Protein AF-A0AAD5QLE8-F1 (afdb_monomer_lite)

pLDDT: mean 76.46, std 17.9, range [31.78, 96.81]

Organism: Parelaphostrongylus tenuis (NCBI:txid148309)

Sequence (157 aa):
MLYYSETLILSGQLHVLRERKFVECDSVTSDLLTHLSMFAPMLRRLDALSCSMPEDMDVLLFVPSISTRIASQLQITWRQNDRHAKSLAECYLALKHERQDILKGKKARFTAKTFSSGEEGKEIVISELDSAKSLTIRDYNDHHRYRTLGFFVGRDH

Structure (mmCIF, N/CA/C/O backbone):
data_AF-A0AAD5QLE8-F1
#
_entry.id   AF-A0AAD5QLE8-F1
#
loop_
_atom_site.group_PDB
_atom_site.id
_atom_site.type_symbol
_atom_site.label_atom_id
_atom_site.label_alt_id
_atom_site.label_comp_id
_atom_site.label_asym_id
_atom_site.label_entity_id
_atom_site.label_seq_id
_atom_site.pdbx_PDB_ins_code
_atom_site.Cartn_x
_atom_site.Cartn_y
_atom_site.Cartn_z
_atom_site.occupancy
_atom_site.B_iso_or_equiv
_atom_site.auth_seq_id
_atom_site.auth_comp_id
_atom_site.auth_asym_id
_atom_site.auth_atom_id
_atom_site.pdbx_PDB_model_num
ATOM 1 N N . MET A 1 1 ? -2.310 -13.203 -25.686 1.00 33.09 1 MET A N 1
ATOM 2 C CA . MET A 1 1 ? -3.182 -14.124 -24.920 1.00 33.09 1 MET A CA 1
ATOM 3 C C . MET A 1 1 ? -3.213 -13.686 -23.443 1.00 33.09 1 MET A C 1
ATOM 5 O O . MET A 1 1 ? -2.856 -14.463 -22.576 1.00 33.09 1 MET A O 1
ATOM 9 N N . LEU A 1 2 ? -3.579 -12.423 -23.161 1.00 38.16 2 LEU A N 1
ATOM 10 C CA . LEU A 1 2 ? -3.543 -11.814 -21.810 1.00 38.16 2 LEU A CA 1
ATOM 11 C C . LEU A 1 2 ? -4.929 -11.367 -21.302 1.00 38.16 2 LEU A C 1
ATOM 13 O O . LEU A 1 2 ? -5.125 -11.206 -20.106 1.00 38.16 2 LEU A O 1
ATOM 17 N N . TYR A 1 3 ? -5.921 -11.249 -22.190 1.00 31.78 3 TYR A N 1
ATOM 18 C CA . TYR A 1 3 ? -7.260 -10.767 -21.832 1.00 31.78 3 TYR A CA 1
ATOM 19 C C . TYR A 1 3 ? -8.042 -11.707 -20.903 1.00 31.78 3 TYR A C 1
ATOM 21 O O . TYR A 1 3 ? -8.832 -11.244 -20.090 1.00 31.78 3 TYR A O 1
ATOM 29 N N . TYR A 1 4 ? -7.792 -13.020 -20.956 1.00 35.03 4 TYR A N 1
ATOM 30 C CA . TYR A 1 4 ? -8.538 -13.988 -20.143 1.00 35.03 4 TYR A CA 1
ATOM 31 C C . TYR A 1 4 ? -8.242 -13.898 -18.640 1.00 35.03 4 TYR A C 1
ATOM 33 O O . TYR A 1 4 ? -9.091 -14.290 -17.845 1.00 35.03 4 TYR A O 1
ATOM 41 N N . SER A 1 5 ? -7.071 -13.397 -18.222 1.00 51.84 5 SER A N 1
ATOM 42 C CA . SER A 1 5 ? -6.735 -13.312 -16.793 1.00 51.84 5 SER A CA 1
ATOM 43 C C . SER A 1 5 ? -7.365 -12.111 -16.097 1.00 51.84 5 SER A C 1
ATOM 45 O O . SER A 1 5 ? -7.673 -12.196 -14.913 1.00 51.84 5 SER A O 1
ATOM 47 N N . GLU A 1 6 ? -7.561 -11.005 -16.812 1.00 48.41 6 GLU A N 1
ATOM 48 C CA . GLU A 1 6 ? -8.120 -9.777 -16.245 1.00 48.41 6 GLU A CA 1
ATOM 49 C C . GLU A 1 6 ? -9.625 -9.934 -15.998 1.00 48.41 6 GLU A C 1
ATOM 51 O O . GLU A 1 6 ? -10.101 -9.687 -14.893 1.00 48.41 6 GLU A O 1
ATOM 56 N N . THR A 1 7 ? -10.359 -10.494 -16.965 1.00 51.38 7 THR A N 1
ATOM 57 C CA . THR A 1 7 ? -11.801 -10.755 -16.831 1.00 51.38 7 THR A CA 1
ATOM 58 C C . THR A 1 7 ? -12.118 -11.714 -15.680 1.00 51.38 7 THR A C 1
ATOM 60 O O . THR A 1 7 ? -13.107 -11.517 -14.987 1.00 51.38 7 THR A O 1
ATOM 63 N N . LEU A 1 8 ? -11.262 -12.713 -15.433 1.00 52.91 8 LEU A N 1
ATOM 64 C CA . LEU A 1 8 ? -11.442 -13.717 -14.373 1.00 52.91 8 LEU A CA 1
ATOM 65 C C . LEU A 1 8 ? -11.180 -13.156 -12.968 1.00 52.91 8 LEU A C 1
ATOM 67 O O . LEU A 1 8 ? -11.811 -13.585 -12.003 1.00 52.91 8 LEU A O 1
ATOM 71 N N . ILE A 1 9 ? -10.256 -12.197 -12.853 1.00 56.06 9 ILE A N 1
ATOM 72 C CA . ILE A 1 9 ? -9.993 -11.482 -11.599 1.00 56.06 9 ILE A CA 1
ATOM 73 C C . ILE A 1 9 ? -11.123 -10.489 -11.314 1.00 56.06 9 ILE A C 1
ATOM 75 O O . ILE A 1 9 ? -11.527 -10.371 -10.165 1.00 56.06 9 ILE A O 1
ATOM 79 N N . LEU A 1 10 ? -11.655 -9.828 -12.346 1.00 57.94 10 LEU A N 1
ATOM 80 C CA . LEU A 1 10 ? -12.708 -8.815 -12.223 1.00 57.94 10 LEU A CA 1
ATOM 81 C C . LEU A 1 10 ? -14.126 -9.396 -12.059 1.00 57.94 10 LEU A C 1
ATOM 83 O O . LEU A 1 10 ? -15.042 -8.670 -11.677 1.00 57.94 10 LEU A O 1
ATOM 87 N N . SER A 1 11 ? -14.335 -10.687 -12.345 1.00 53.47 11 SER A N 1
ATOM 88 C CA . SER A 1 11 ? -15.665 -11.314 -12.349 1.00 53.47 11 SER A CA 1
ATOM 89 C C . SER A 1 11 ? -16.109 -11.929 -11.015 1.00 53.47 11 SER A C 1
ATOM 91 O O . SER A 1 11 ? -17.212 -12.468 -10.948 1.00 53.47 11 SER A O 1
ATOM 93 N N . GLY A 1 12 ? -15.284 -11.916 -9.961 1.00 59.84 12 GLY A N 1
ATOM 94 C CA . GLY A 1 12 ? -15.581 -12.659 -8.732 1.00 59.84 12 GLY A CA 1
ATOM 95 C C . GLY A 1 12 ? -15.067 -12.011 -7.453 1.00 59.84 12 GLY A C 1
ATOM 96 O O . GLY A 1 12 ? -14.086 -11.278 -7.449 1.00 59.84 12 GLY A O 1
ATOM 97 N N . GLN A 1 13 ? -15.716 -12.324 -6.329 1.00 64.62 13 GLN A N 1
ATOM 98 C CA . GLN A 1 13 ? -15.181 -11.976 -5.016 1.00 64.62 13 GLN A C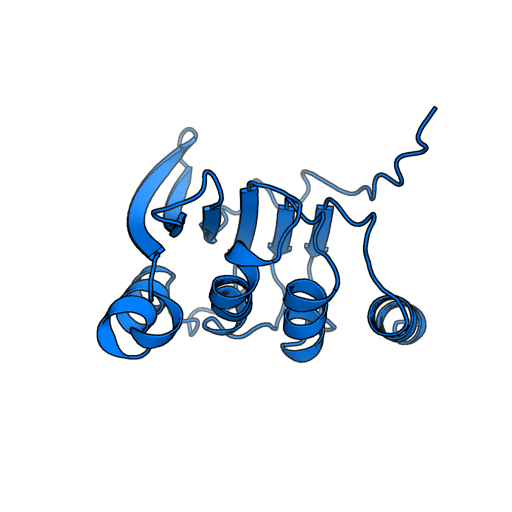A 1
ATOM 99 C C . GLN A 1 13 ? -13.922 -12.817 -4.749 1.00 64.62 13 GLN A C 1
ATOM 101 O O . GLN A 1 13 ? -13.979 -14.045 -4.672 1.00 64.62 13 GLN A O 1
ATOM 106 N N . LEU A 1 14 ? -12.775 -12.162 -4.582 1.00 78.56 14 LEU A N 1
ATOM 107 C CA . LEU A 1 14 ? -11.459 -12.776 -4.379 1.00 78.56 14 LEU A CA 1
ATOM 108 C C . LEU A 1 14 ? -11.244 -13.146 -2.901 1.00 78.56 14 LEU A C 1
ATOM 110 O O . LEU A 1 14 ? -10.186 -12.896 -2.320 1.00 78.56 14 LEU A O 1
ATOM 114 N N . HIS A 1 15 ? -12.259 -13.747 -2.273 1.00 77.44 15 HIS A N 1
ATOM 115 C CA . HIS A 1 15 ? -12.306 -14.013 -0.829 1.00 77.44 15 HIS A CA 1
ATOM 116 C C . HIS A 1 15 ? -11.179 -14.894 -0.315 1.00 77.44 15 HIS A C 1
ATOM 118 O O . HIS A 1 15 ? -10.845 -14.802 0.856 1.00 77.44 15 HIS A O 1
ATOM 124 N N . VAL A 1 16 ? -10.581 -15.728 -1.164 1.00 81.81 16 VAL A N 1
ATOM 125 C CA . VAL A 1 16 ? -9.476 -16.624 -0.786 1.00 81.81 16 VAL A CA 1
ATOM 126 C C . VAL A 1 16 ? -8.103 -16.092 -1.195 1.00 81.81 16 VAL A C 1
ATOM 128 O O . VAL A 1 16 ? -7.086 -16.683 -0.835 1.00 81.81 16 VAL A O 1
ATOM 131 N N . LEU A 1 17 ? -8.041 -14.982 -1.938 1.00 84.12 17 LEU A N 1
ATOM 132 C CA . LEU A 1 17 ? -6.781 -14.433 -2.427 1.00 84.12 17 LEU A CA 1
ATOM 133 C C . LEU A 1 17 ? -5.995 -13.831 -1.260 1.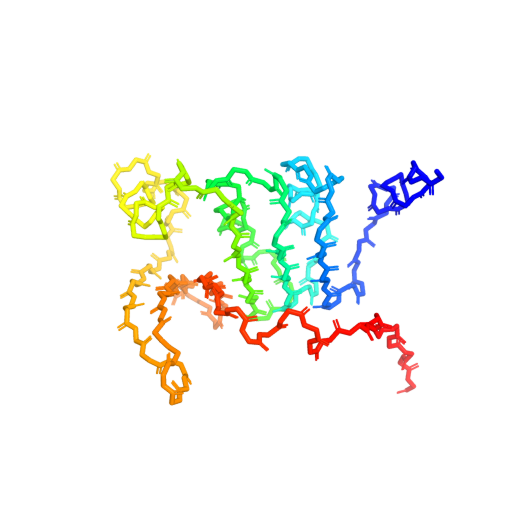00 84.12 17 LEU A C 1
ATOM 135 O O . LEU A 1 17 ? -6.370 -12.795 -0.716 1.00 84.12 17 LEU A O 1
ATOM 139 N N . ARG A 1 18 ? -4.893 -14.484 -0.885 1.00 87.19 18 ARG A N 1
ATOM 140 C CA . ARG A 1 18 ? -4.010 -14.039 0.205 1.00 87.19 18 ARG A CA 1
ATOM 141 C C . ARG A 1 18 ? -2.788 -13.289 -0.295 1.00 87.19 18 ARG A C 1
ATOM 143 O O . ARG A 1 18 ? -2.334 -12.366 0.370 1.00 87.19 18 ARG A O 1
ATOM 150 N N . GLU A 1 19 ? -2.269 -13.654 -1.458 1.00 88.50 19 GLU A N 1
ATOM 151 C CA . GLU A 1 19 ? -1.055 -13.056 -2.004 1.00 88.50 19 GLU A CA 1
ATOM 152 C C . GLU A 1 19 ? -1.179 -12.886 -3.514 1.00 88.50 19 GLU A C 1
ATOM 154 O O . GLU A 1 19 ? -1.708 -13.760 -4.207 1.00 88.50 19 GLU A O 1
ATOM 159 N N . ARG A 1 20 ? -0.681 -11.764 -4.035 1.00 84.44 20 ARG A N 1
ATOM 160 C CA . ARG A 1 20 ? -0.610 -11.515 -5.472 1.00 84.44 20 ARG A CA 1
ATOM 161 C C . ARG A 1 20 ? 0.695 -10.820 -5.819 1.00 84.44 20 ARG A C 1
ATOM 163 O O . ARG A 1 20 ? 1.111 -9.899 -5.128 1.00 84.44 20 ARG A O 1
ATOM 170 N N . LYS A 1 21 ? 1.319 -11.259 -6.909 1.00 84.69 21 LYS A N 1
ATOM 171 C CA . LYS A 1 21 ? 2.541 -10.663 -7.433 1.00 84.69 21 LYS A CA 1
ATOM 172 C C . LYS A 1 21 ? 2.405 -10.404 -8.928 1.00 84.69 21 LYS A C 1
ATOM 174 O O . LYS A 1 21 ? 1.985 -11.291 -9.668 1.00 84.69 21 LYS A O 1
ATOM 179 N N . PHE A 1 22 ? 2.785 -9.205 -9.339 1.00 81.75 22 PHE A N 1
ATOM 180 C CA . PHE A 1 22 ? 2.899 -8.760 -10.717 1.00 81.75 22 PHE A CA 1
ATOM 181 C C . PHE A 1 22 ? 4.362 -8.404 -10.985 1.00 81.75 22 PHE A C 1
ATOM 183 O O . PHE A 1 22 ? 5.002 -7.742 -10.168 1.00 81.75 22 PHE A O 1
ATOM 190 N N . VAL A 1 23 ? 4.907 -8.891 -12.097 1.00 79.38 23 VAL A N 1
ATOM 191 C CA . VAL A 1 23 ? 6.289 -8.633 -12.518 1.00 79.38 23 VAL A CA 1
ATOM 192 C C . VAL A 1 23 ? 6.246 -8.278 -13.986 1.00 79.38 23 VAL A C 1
ATOM 194 O O . VAL A 1 23 ? 5.708 -9.074 -14.751 1.00 79.38 23 VAL A O 1
ATOM 197 N N . GLU A 1 24 ? 6.778 -7.110 -14.353 1.00 77.38 24 GLU A N 1
ATOM 198 C CA . GLU A 1 24 ? 6.857 -6.664 -15.756 1.00 77.38 24 GLU A CA 1
ATOM 199 C C . GLU A 1 24 ? 5.506 -6.815 -16.471 1.00 77.38 24 GLU A C 1
ATOM 201 O O . GLU A 1 24 ? 5.399 -7.324 -17.584 1.00 77.38 24 GLU A O 1
ATOM 206 N N . CYS A 1 25 ? 4.441 -6.457 -15.753 1.00 72.50 25 CYS A N 1
ATOM 207 C CA . CYS A 1 25 ? 3.073 -6.710 -16.161 1.00 72.50 25 CYS A CA 1
ATOM 208 C C . CYS A 1 25 ? 2.420 -5.387 -16.543 1.00 72.50 25 CYS A C 1
ATOM 210 O O . CYS A 1 25 ? 2.026 -4.612 -15.675 1.00 72.50 25 CYS A O 1
ATOM 212 N N . ASP A 1 26 ? 2.254 -5.159 -17.841 1.00 71.75 26 ASP A N 1
ATOM 213 C CA . ASP A 1 26 ? 1.610 -3.943 -18.357 1.00 71.75 26 ASP A CA 1
ATOM 214 C C . ASP A 1 26 ? 0.093 -3.918 -18.121 1.00 71.75 26 ASP A C 1
ATOM 216 O O . ASP A 1 26 ? -0.551 -2.885 -18.256 1.00 71.75 26 ASP A O 1
ATOM 220 N N . SER A 1 27 ? -0.492 -5.051 -17.725 1.00 70.06 27 SER A N 1
ATOM 221 C CA . SER A 1 27 ? -1.919 -5.162 -17.408 1.00 70.06 27 SER A CA 1
ATOM 222 C C . SER A 1 27 ? -2.274 -4.740 -15.975 1.00 70.06 27 SER A C 1
ATOM 224 O O . SER A 1 27 ? -3.413 -4.935 -15.559 1.00 70.06 27 SER A O 1
ATOM 226 N N . VAL A 1 28 ? -1.331 -4.222 -15.173 1.00 77.56 28 VAL A N 1
ATOM 227 C CA . VAL A 1 28 ? -1.668 -3.728 -13.825 1.00 77.56 28 VAL A CA 1
ATOM 228 C C . VAL A 1 28 ? -2.224 -2.315 -13.931 1.00 77.56 28 VAL A C 1
ATOM 230 O O . VAL A 1 28 ? -1.475 -1.353 -13.987 1.00 77.56 28 VAL A O 1
ATOM 233 N N . THR A 1 29 ? -3.544 -2.192 -13.938 1.00 82.12 29 THR A N 1
ATOM 234 C CA . THR A 1 29 ? -4.251 -0.910 -14.040 1.00 82.12 29 THR A CA 1
ATOM 235 C C . THR A 1 29 ? -4.739 -0.415 -12.674 1.00 82.12 29 THR A C 1
ATOM 237 O O . THR A 1 29 ? -4.843 -1.185 -11.710 1.00 82.12 29 THR A O 1
ATOM 240 N N . SER A 1 30 ? -5.093 0.869 -12.578 1.00 83.50 30 SER A N 1
ATOM 241 C CA . SER A 1 30 ? -5.745 1.438 -11.388 1.00 83.50 30 SER A CA 1
ATOM 242 C C . SER A 1 30 ? -7.098 0.762 -11.101 1.00 83.50 30 SER A C 1
ATOM 244 O O . SER A 1 30 ? -7.454 0.558 -9.939 1.00 83.50 30 SER A O 1
ATOM 246 N N . ASP A 1 31 ? -7.815 0.321 -12.142 1.00 84.19 31 ASP A N 1
ATOM 247 C CA . ASP A 1 31 ? -9.065 -0.445 -12.021 1.00 84.19 31 ASP A CA 1
ATOM 248 C C . ASP A 1 31 ? -8.832 -1.810 -11.371 1.00 84.19 31 ASP A C 1
ATOM 250 O O . ASP A 1 31 ? -9.556 -2.200 -10.451 1.00 84.19 31 ASP A O 1
ATOM 254 N N . LEU A 1 32 ? -7.776 -2.518 -11.782 1.00 84.62 32 LEU A N 1
ATOM 255 C CA . LEU A 1 32 ? -7.381 -3.778 -11.159 1.00 84.62 32 LEU A CA 1
ATOM 256 C C . LEU A 1 32 ? -7.035 -3.584 -9.676 1.00 84.62 32 LEU A C 1
ATOM 258 O O . LEU A 1 32 ? -7.458 -4.380 -8.835 1.00 84.62 32 LEU A O 1
ATOM 262 N N . LEU A 1 33 ? -6.288 -2.529 -9.331 1.00 87.69 33 LEU A N 1
ATOM 263 C CA . LEU A 1 33 ? -5.964 -2.228 -7.934 1.00 87.69 33 LEU A CA 1
ATOM 264 C C . LEU A 1 33 ? -7.192 -1.851 -7.108 1.00 87.69 33 LEU A C 1
ATOM 266 O O . LEU A 1 33 ? -7.320 -2.305 -5.970 1.00 87.69 33 LEU A O 1
ATOM 270 N N . THR A 1 34 ? -8.105 -1.073 -7.684 1.00 88.44 34 THR A N 1
ATOM 271 C CA . THR A 1 34 ? -9.389 -0.737 -7.061 1.00 88.44 34 THR A CA 1
ATOM 272 C C . THR A 1 34 ? -10.202 -2.002 -6.807 1.00 88.44 34 THR A C 1
ATOM 274 O O . THR A 1 34 ? -10.717 -2.214 -5.710 1.00 88.44 34 THR A O 1
ATOM 277 N N . HIS A 1 35 ? -10.258 -2.907 -7.782 1.00 86.94 35 HIS A N 1
ATOM 278 C CA . HIS A 1 35 ? -10.949 -4.176 -7.616 1.00 86.94 35 HIS A CA 1
ATOM 279 C C . HIS A 1 35 ? -10.319 -5.023 -6.499 1.00 86.94 35 HIS A C 1
ATOM 281 O O . HIS A 1 35 ? -11.024 -5.541 -5.633 1.00 86.94 35 HIS A O 1
ATOM 287 N N . LEU A 1 36 ? -8.988 -5.119 -6.446 1.00 88.44 36 LEU A N 1
ATOM 288 C CA . LEU A 1 36 ? -8.281 -5.832 -5.377 1.00 88.44 36 LEU A CA 1
ATOM 289 C C . LEU A 1 36 ? -8.518 -5.210 -3.992 1.00 88.44 36 LEU A C 1
ATOM 291 O O . LEU A 1 36 ? -8.639 -5.944 -3.008 1.00 88.44 36 LEU A O 1
ATOM 295 N N . SER A 1 37 ? -8.597 -3.882 -3.889 1.00 90.38 37 SER A N 1
ATOM 296 C CA . SER A 1 37 ? -8.844 -3.209 -2.609 1.00 90.38 37 SER A CA 1
ATOM 297 C C . SER A 1 37 ? -10.252 -3.491 -2.075 1.00 90.38 37 SER A C 1
ATOM 299 O O . SER A 1 37 ? -10.420 -3.656 -0.865 1.00 90.38 37 SER A O 1
ATOM 301 N N . MET A 1 38 ? -11.237 -3.630 -2.966 1.00 89.25 38 MET A N 1
ATOM 302 C CA . MET A 1 38 ? -12.643 -3.856 -2.620 1.00 89.25 38 MET A CA 1
ATOM 303 C C . MET A 1 38 ? -13.005 -5.335 -2.443 1.00 89.25 38 MET A C 1
ATOM 305 O O . MET A 1 38 ? -13.774 -5.676 -1.545 1.00 89.25 38 MET A O 1
ATOM 309 N N . PHE A 1 39 ? -12.467 -6.217 -3.287 1.00 87.56 39 PHE A N 1
ATOM 310 C CA . PHE A 1 39 ? -12.961 -7.590 -3.431 1.00 87.56 39 PHE A CA 1
ATOM 311 C C . PHE A 1 39 ? -11.982 -8.672 -2.968 1.00 87.56 39 PHE A C 1
ATOM 313 O O . PHE A 1 39 ? -12.352 -9.844 -2.977 1.00 87.56 39 PHE A O 1
ATOM 320 N N . ALA A 1 40 ? -10.774 -8.321 -2.505 1.00 89.62 40 ALA A N 1
ATOM 321 C CA . ALA A 1 40 ? -9.809 -9.270 -1.933 1.00 89.62 40 ALA A CA 1
ATOM 322 C C . ALA A 1 40 ? -9.594 -9.046 -0.417 1.00 89.62 40 ALA A C 1
ATOM 324 O O . ALA A 1 40 ? -8.512 -8.613 0.009 1.00 89.62 40 ALA A O 1
ATOM 325 N N . PRO A 1 41 ? -10.590 -9.341 0.445 1.00 90.62 41 PRO A N 1
ATOM 326 C CA . PRO A 1 41 ? -10.521 -9.043 1.880 1.00 90.62 41 PRO A CA 1
ATOM 327 C C . PRO A 1 41 ? -9.486 -9.889 2.641 1.00 90.62 41 PRO A C 1
ATOM 329 O O . PRO A 1 41 ? -9.069 -9.506 3.736 1.00 90.62 41 PRO A O 1
ATOM 332 N N . MET A 1 42 ? -9.063 -11.026 2.079 1.00 90.00 42 MET A N 1
ATOM 333 C CA . MET A 1 42 ? -8.022 -11.908 2.624 1.00 90.00 42 MET A CA 1
ATOM 334 C C . MET A 1 42 ? -6.599 -11.538 2.200 1.00 90.00 42 MET A C 1
ATOM 336 O O . MET A 1 42 ? -5.656 -12.135 2.721 1.00 90.00 42 MET A O 1
ATOM 340 N N . LEU A 1 43 ? -6.424 -10.577 1.285 1.00 91.25 43 LEU A N 1
ATOM 341 C CA . LEU A 1 43 ? -5.111 -10.247 0.734 1.00 91.25 43 LEU A CA 1
ATOM 342 C C . LEU A 1 43 ? -4.202 -9.689 1.845 1.00 91.25 43 LEU A C 1
ATOM 344 O O . LEU A 1 43 ? -4.554 -8.755 2.566 1.00 91.25 43 LEU A O 1
ATOM 348 N N . ARG A 1 44 ? -3.040 -10.308 2.008 1.00 93.44 44 ARG A N 1
ATOM 349 C CA . ARG A 1 44 ? -1.999 -9.982 2.989 1.00 93.44 44 ARG A CA 1
ATOM 350 C C . ARG A 1 44 ? -0.743 -9.448 2.324 1.00 93.44 44 ARG A C 1
ATOM 352 O O . ARG A 1 44 ? 0.023 -8.734 2.965 1.00 93.44 44 ARG A O 1
ATOM 359 N N . ARG A 1 45 ? -0.537 -9.770 1.045 1.00 91.75 45 ARG A N 1
ATOM 360 C CA . ARG A 1 45 ? 0.625 -9.327 0.280 1.00 91.75 45 ARG A CA 1
ATOM 361 C C . ARG A 1 45 ? 0.271 -9.010 -1.167 1.00 91.75 45 ARG A C 1
ATOM 363 O O . ARG A 1 45 ? -0.338 -9.834 -1.845 1.00 91.75 45 ARG A O 1
ATOM 370 N N . LEU A 1 46 ? 0.689 -7.842 -1.633 1.00 88.88 46 LEU A N 1
ATOM 371 C CA . LEU A 1 46 ? 0.597 -7.415 -3.021 1.00 88.88 46 LEU A CA 1
ATOM 372 C C . LEU A 1 46 ? 1.950 -6.867 -3.464 1.00 8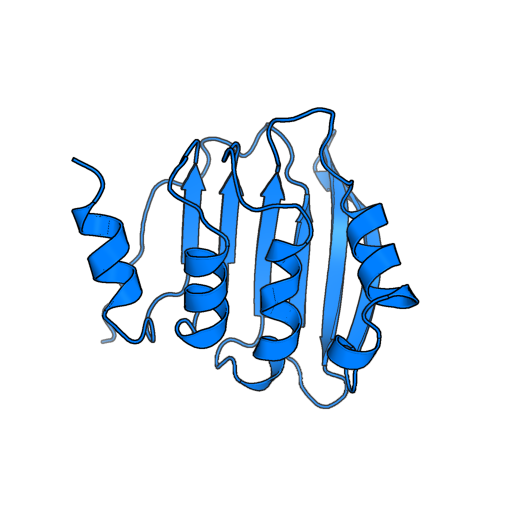8.88 46 LEU A C 1
ATOM 374 O O . LEU A 1 46 ? 2.381 -5.824 -2.987 1.00 88.88 46 LEU A O 1
ATOM 378 N N . ASP A 1 47 ? 2.592 -7.542 -4.402 1.00 86.00 47 ASP A N 1
ATOM 379 C CA . ASP A 1 47 ? 3.861 -7.099 -4.967 1.00 86.00 47 ASP A CA 1
ATOM 380 C C . ASP A 1 47 ? 3.620 -6.679 -6.423 1.00 86.00 47 ASP A C 1
ATOM 382 O O . ASP A 1 47 ? 3.088 -7.460 -7.209 1.00 86.00 47 ASP A O 1
ATOM 386 N N . ALA A 1 48 ? 4.015 -5.469 -6.806 1.00 81.94 48 ALA A N 1
ATOM 387 C CA . ALA A 1 48 ? 3.989 -5.020 -8.194 1.00 81.94 48 ALA A CA 1
ATOM 388 C C . ALA A 1 48 ? 5.360 -4.452 -8.563 1.00 81.94 48 ALA A C 1
ATOM 390 O O . ALA A 1 48 ? 5.786 -3.402 -8.076 1.00 81.94 48 ALA A O 1
ATOM 391 N N . LEU A 1 49 ? 6.087 -5.231 -9.363 1.00 79.00 49 LEU A N 1
ATOM 392 C CA . LEU A 1 49 ? 7.510 -5.059 -9.621 1.00 79.00 49 LEU A CA 1
ATOM 393 C C . LEU A 1 49 ? 7.734 -4.732 -11.091 1.00 79.00 49 LEU A C 1
ATOM 395 O O . LEU A 1 49 ? 7.328 -5.506 -11.959 1.00 79.00 49 LEU A O 1
ATOM 399 N N . SER A 1 50 ? 8.401 -3.612 -11.370 1.00 75.69 50 SER A N 1
ATOM 400 C CA . SER A 1 50 ? 8.756 -3.212 -12.740 1.00 75.69 50 SER A CA 1
ATOM 401 C C . SER A 1 50 ? 7.549 -3.170 -13.689 1.00 75.69 50 SER A C 1
ATOM 403 O O . SER A 1 50 ? 7.688 -3.437 -14.877 1.00 75.69 50 SER A O 1
ATOM 405 N N . CYS A 1 51 ? 6.358 -2.877 -13.161 1.00 74.81 51 CYS A N 1
ATOM 406 C CA . CYS A 1 51 ? 5.147 -2.690 -13.955 1.00 74.81 51 CYS A CA 1
ATOM 407 C C . CYS A 1 51 ? 5.087 -1.227 -14.429 1.00 74.81 51 CYS A C 1
ATOM 409 O O . CYS A 1 51 ? 5.559 -0.327 -13.729 1.00 74.81 51 CYS A O 1
ATOM 411 N N . SER A 1 52 ? 4.572 -0.998 -15.638 1.00 67.56 52 SER A N 1
ATOM 412 C CA . SER A 1 52 ? 4.454 0.338 -16.251 1.00 67.56 52 SER A CA 1
ATOM 413 C C . SER A 1 52 ? 3.394 1.211 -15.568 1.00 67.56 52 SER A C 1
ATOM 415 O O . SER A 1 52 ? 3.547 2.425 -15.466 1.00 67.56 52 SER A O 1
ATOM 417 N N . MET A 1 53 ? 2.372 0.561 -15.029 1.00 64.56 53 MET A N 1
ATOM 418 C CA . MET A 1 53 ? 1.365 1.087 -14.117 1.00 64.56 53 MET A CA 1
ATOM 419 C C . MET A 1 53 ? 1.320 0.191 -12.881 1.00 64.56 53 MET A C 1
ATOM 421 O O . MET A 1 53 ? 1.848 -0.931 -12.941 1.00 64.56 53 MET A O 1
ATOM 425 N N . PRO A 1 54 ? 0.664 0.579 -11.772 1.00 61.19 54 PRO A N 1
ATOM 426 C CA . PRO A 1 54 ? -0.041 1.825 -11.420 1.00 61.19 54 PRO A CA 1
ATOM 427 C C . PRO A 1 54 ? 0.751 3.138 -11.321 1.00 61.19 54 PRO A C 1
ATOM 429 O O . PRO A 1 54 ? 1.978 3.143 -11.313 1.00 61.19 54 PRO A O 1
ATOM 432 N N . GLU A 1 55 ? 0.024 4.253 -11.188 1.00 71.56 55 GLU A N 1
ATOM 433 C CA . GLU A 1 55 ? 0.576 5.539 -10.744 1.00 71.56 55 GLU A CA 1
ATOM 434 C C . GLU A 1 55 ? 0.889 5.508 -9.237 1.00 71.56 55 GLU A C 1
ATOM 436 O O . GLU A 1 55 ? 0.284 4.758 -8.467 1.00 71.56 55 GLU A O 1
ATOM 441 N N . ASP A 1 56 ? 1.787 6.377 -8.766 1.00 69.06 56 ASP A N 1
ATOM 442 C CA . ASP A 1 56 ? 2.251 6.371 -7.368 1.00 69.06 56 ASP A CA 1
ATOM 443 C C . ASP A 1 56 ? 1.152 6.595 -6.324 1.00 69.06 56 ASP A C 1
ATOM 445 O O . ASP A 1 56 ? 1.336 6.288 -5.147 1.00 69.06 56 ASP A O 1
ATOM 449 N N . MET A 1 57 ? 0.004 7.141 -6.725 1.00 74.62 57 MET A N 1
ATOM 450 C CA . MET A 1 57 ? -1.138 7.356 -5.835 1.00 74.62 57 MET A CA 1
ATOM 451 C C . MET A 1 57 ? -2.083 6.157 -5.775 1.00 74.62 57 MET A C 1
ATOM 453 O O . MET A 1 57 ? -2.843 6.034 -4.812 1.00 74.62 57 MET A O 1
ATOM 457 N N . ASP A 1 58 ? -2.011 5.232 -6.729 1.00 82.06 58 ASP A N 1
ATOM 458 C CA . ASP A 1 58 ? -2.912 4.081 -6.775 1.00 82.06 58 ASP A CA 1
ATOM 459 C C . ASP A 1 58 ? -2.640 3.095 -5.629 1.00 82.06 58 ASP A C 1
ATOM 461 O O . ASP A 1 58 ? -3.541 2.403 -5.153 1.00 82.06 58 ASP A O 1
ATOM 465 N N . VAL A 1 59 ? -1.423 3.084 -5.078 1.00 76.50 59 VAL A N 1
ATOM 466 C CA . VAL A 1 59 ? -1.113 2.310 -3.861 1.00 76.50 59 VAL A CA 1
ATOM 467 C C . VAL A 1 59 ? -1.912 2.794 -2.644 1.00 76.50 59 VAL A C 1
ATOM 469 O O . VAL A 1 59 ? -2.145 2.025 -1.708 1.00 76.50 59 VAL A O 1
ATOM 472 N N . LEU A 1 60 ? -2.384 4.047 -2.649 1.00 86.50 60 LEU A N 1
ATOM 473 C CA . LEU A 1 60 ? -3.209 4.608 -1.578 1.00 86.50 60 LEU A CA 1
ATOM 474 C C . LEU A 1 60 ? -4.684 4.185 -1.675 1.00 86.50 60 LEU A C 1
ATOM 476 O O . LEU A 1 60 ? -5.419 4.356 -0.700 1.00 86.50 60 LEU A O 1
ATOM 480 N N . LEU A 1 61 ? -5.122 3.566 -2.781 1.00 89.00 61 LEU A N 1
ATOM 481 C CA . LEU A 1 61 ? -6.491 3.044 -2.949 1.00 89.00 61 LEU A CA 1
ATOM 482 C C . LEU A 1 61 ? -6.854 1.977 -1.905 1.00 89.00 61 LEU A C 1
ATOM 484 O O . LEU A 1 61 ? -8.029 1.724 -1.645 1.00 89.00 61 LEU A O 1
ATOM 488 N N . PHE A 1 62 ? -5.855 1.368 -1.265 1.00 92.19 62 PHE A N 1
ATOM 489 C CA . PHE A 1 62 ? -6.057 0.374 -0.214 1.00 92.19 62 PHE A CA 1
ATOM 490 C C . PHE A 1 62 ? -6.317 0.987 1.168 1.00 92.19 62 PHE A C 1
ATOM 492 O O . PHE A 1 62 ? -6.850 0.291 2.035 1.00 92.19 62 PHE A O 1
ATOM 499 N N . VAL A 1 63 ? -6.002 2.269 1.390 1.00 93.12 63 VAL A N 1
ATOM 500 C CA . VAL A 1 63 ? -6.148 2.932 2.701 1.00 93.12 63 VAL A CA 1
ATOM 501 C C . VAL A 1 63 ? -7.597 2.937 3.205 1.00 93.12 63 VAL A C 1
ATOM 503 O O . VAL A 1 63 ? -7.812 2.554 4.360 1.00 93.12 63 VAL A O 1
ATOM 506 N N . PRO A 1 64 ? -8.614 3.293 2.393 1.00 92.06 64 PRO A N 1
ATOM 507 C CA . PRO A 1 64 ? -10.004 3.265 2.850 1.00 92.06 64 PRO A CA 1
ATOM 508 C C . PRO A 1 64 ? -10.488 1.848 3.177 1.00 92.06 64 PRO A C 1
ATOM 510 O O . PRO A 1 64 ? -11.302 1.674 4.079 1.00 92.06 64 PRO A O 1
ATOM 513 N N . SER A 1 65 ? -9.955 0.835 2.482 1.00 90.69 65 SER A N 1
ATOM 514 C CA . SER A 1 65 ? -10.388 -0.558 2.630 1.00 90.69 65 SER A CA 1
ATOM 515 C C . SER A 1 65 ? -9.936 -1.220 3.932 1.00 90.69 65 SER A C 1
ATOM 517 O O . SER A 1 65 ? -10.482 -2.261 4.273 1.00 90.69 65 SER A O 1
ATOM 519 N N . ILE A 1 66 ? -8.964 -0.656 4.671 1.00 93.12 66 ILE A N 1
ATOM 520 C CA . ILE A 1 66 ? -8.337 -1.314 5.839 1.00 93.12 66 ILE A CA 1
ATOM 521 C C . ILE A 1 66 ? -9.385 -1.848 6.831 1.00 93.12 66 ILE A C 1
ATOM 523 O O . ILE A 1 66 ? -9.278 -2.996 7.265 1.00 93.12 66 ILE A O 1
ATOM 527 N N . SER A 1 67 ? -10.427 -1.066 7.125 1.00 90.62 67 SER A N 1
ATOM 528 C CA . SER A 1 67 ? -11.478 -1.428 8.085 1.00 90.62 67 SER A CA 1
ATOM 529 C C . SER A 1 67 ? -12.310 -2.632 7.646 1.00 90.62 67 SER A C 1
ATOM 531 O O . SER A 1 67 ? -12.745 -3.418 8.490 1.00 90.62 67 SER A O 1
ATOM 533 N N . THR A 1 68 ? -12.512 -2.818 6.341 1.00 90.06 68 THR A N 1
ATOM 534 C CA . THR A 1 68 ? -13.386 -3.856 5.775 1.00 90.06 68 THR A CA 1
ATOM 535 C C . THR A 1 68 ? -12.642 -5.146 5.437 1.00 90.06 68 THR A C 1
ATOM 537 O O . THR A 1 68 ? -13.273 -6.175 5.201 1.00 90.06 68 THR A O 1
ATOM 540 N N . ARG A 1 69 ? -11.302 -5.138 5.467 1.00 91.44 69 ARG A N 1
ATOM 541 C CA . ARG A 1 69 ? -10.486 -6.342 5.235 1.00 91.44 69 ARG A CA 1
ATOM 542 C C . ARG A 1 69 ? -10.714 -7.368 6.337 1.00 91.44 69 ARG A C 1
ATOM 544 O O . ARG A 1 69 ? -10.852 -7.010 7.505 1.00 91.44 69 ARG A O 1
ATOM 551 N N . ILE A 1 70 ? -10.668 -8.649 5.995 1.00 92.31 70 ILE A N 1
ATOM 552 C CA . ILE A 1 70 ? -10.663 -9.719 6.999 1.00 92.31 70 ILE A CA 1
ATOM 553 C C . ILE A 1 70 ? -9.218 -9.988 7.460 1.00 92.31 70 ILE A C 1
ATOM 555 O O . ILE A 1 70 ? -8.978 -10.241 8.638 1.00 92.31 70 ILE A O 1
ATOM 559 N N . ALA A 1 71 ? -8.232 -9.893 6.561 1.00 92.44 71 ALA A N 1
ATOM 560 C CA . ALA A 1 71 ? -6.824 -9.945 6.942 1.00 92.44 71 ALA A CA 1
ATOM 561 C C . AL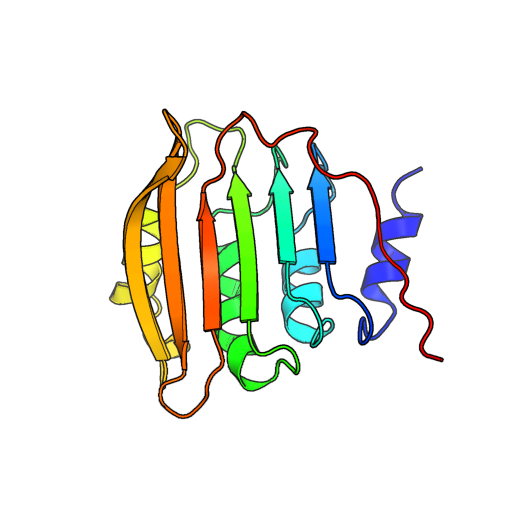A A 1 71 ? -6.444 -8.724 7.795 1.00 92.44 71 ALA A C 1
ATOM 563 O O . ALA A 1 71 ? -6.723 -7.587 7.417 1.00 92.44 71 ALA A O 1
ATOM 564 N N . SER A 1 72 ? -5.771 -8.960 8.924 1.00 93.88 72 SER A N 1
ATOM 565 C CA . SER A 1 72 ? -5.333 -7.888 9.823 1.00 93.88 72 SER A CA 1
ATOM 566 C C . SER A 1 72 ? -4.176 -7.066 9.263 1.00 93.88 72 SER A C 1
ATOM 568 O O . SER A 1 72 ? -3.978 -5.930 9.664 1.00 93.88 72 SER A O 1
ATOM 570 N N . GLN A 1 73 ? -3.393 -7.612 8.340 1.00 96.00 73 GLN A N 1
ATOM 571 C CA . GLN A 1 73 ? -2.225 -6.930 7.798 1.00 96.00 73 GLN A CA 1
ATOM 572 C C . GLN A 1 73 ? -2.185 -7.110 6.289 1.00 96.00 73 GLN A C 1
ATOM 574 O O . GLN A 1 73 ? -2.344 -8.230 5.802 1.00 96.00 73 GLN A O 1
ATOM 579 N N . LEU A 1 74 ? -1.958 -6.013 5.569 1.00 95.25 74 LEU A N 1
ATOM 580 C CA . LEU A 1 74 ? -1.639 -6.008 4.146 1.00 95.25 74 LEU A CA 1
ATOM 581 C C . LEU A 1 74 ? -0.296 -5.309 3.940 1.00 95.25 74 LEU A C 1
ATOM 583 O O . LEU A 1 74 ? -0.106 -4.175 4.371 1.00 95.25 74 LEU A O 1
ATOM 587 N N . GLN A 1 75 ? 0.625 -5.974 3.256 1.00 93.50 75 GLN A N 1
ATOM 588 C CA . GLN A 1 75 ? 1.844 -5.371 2.742 1.00 93.50 75 GLN A CA 1
ATOM 589 C C . GLN A 1 75 ? 1.718 -5.177 1.231 1.00 93.50 75 GLN A C 1
ATOM 591 O O . GLN A 1 75 ? 1.456 -6.132 0.505 1.00 93.50 75 GLN A O 1
ATOM 596 N N . ILE A 1 76 ? 1.940 -3.954 0.768 1.00 90.19 76 ILE A N 1
ATOM 597 C CA . ILE A 1 76 ? 2.071 -3.604 -0.640 1.00 90.19 76 ILE A CA 1
ATOM 598 C C . ILE A 1 76 ? 3.529 -3.247 -0.888 1.00 90.19 76 ILE A C 1
ATOM 600 O O . ILE A 1 76 ? 4.095 -2.393 -0.206 1.00 90.19 76 ILE A O 1
ATOM 604 N N . THR A 1 77 ? 4.146 -3.910 -1.850 1.00 85.75 77 THR A N 1
ATOM 605 C CA . THR A 1 77 ? 5.516 -3.646 -2.267 1.00 85.75 77 THR A CA 1
ATOM 606 C C . THR A 1 77 ? 5.492 -3.136 -3.701 1.00 85.75 77 THR A C 1
ATOM 608 O O . THR A 1 77 ? 4.994 -3.811 -4.602 1.00 85.75 77 THR A O 1
ATOM 611 N N . TRP A 1 78 ? 6.003 -1.921 -3.884 1.00 78.25 78 TRP A N 1
ATOM 612 C CA . TRP A 1 78 ? 5.856 -1.128 -5.098 1.00 78.25 78 TRP A CA 1
ATOM 613 C C . TRP A 1 78 ? 7.220 -0.695 -5.637 1.00 78.25 78 TRP A C 1
ATOM 615 O O . TRP A 1 78 ? 8.078 -0.241 -4.876 1.00 78.25 78 TRP A O 1
ATOM 625 N N . ARG A 1 79 ? 7.425 -0.795 -6.953 1.00 69.25 79 ARG A N 1
ATOM 626 C CA . ARG A 1 79 ? 8.500 -0.072 -7.643 1.00 69.25 79 ARG A CA 1
ATOM 627 C C . ARG A 1 79 ? 8.119 0.233 -9.079 1.00 69.25 79 ARG A C 1
ATOM 629 O O . ARG A 1 79 ? 8.007 -0.683 -9.897 1.00 69.25 79 ARG A O 1
ATOM 636 N N . GLN A 1 80 ? 8.038 1.522 -9.381 1.00 60.03 80 GLN A N 1
ATOM 637 C CA . GLN A 1 80 ? 7.929 2.004 -10.747 1.00 60.03 80 GLN A CA 1
ATOM 638 C C . GLN A 1 80 ? 9.306 1.967 -11.427 1.00 60.03 80 GLN A C 1
ATOM 640 O O . GLN A 1 80 ? 10.345 2.185 -10.800 1.00 60.03 80 GLN A O 1
ATOM 645 N N . ASN A 1 81 ? 9.316 1.630 -12.714 1.00 54.62 81 ASN A N 1
ATOM 646 C CA . ASN A 1 81 ? 10.532 1.466 -13.515 1.00 54.62 81 ASN A CA 1
ATOM 647 C C . ASN A 1 81 ? 11.134 2.812 -13.987 1.00 54.62 81 ASN A C 1
ATOM 649 O O . ASN A 1 81 ? 12.124 2.818 -14.713 1.00 54.62 81 ASN A O 1
ATOM 653 N N . ASP A 1 82 ? 10.537 3.947 -13.605 1.00 56.91 82 ASP A N 1
ATOM 654 C CA . ASP A 1 82 ? 10.809 5.256 -14.203 1.00 56.91 82 ASP A CA 1
ATOM 655 C C . ASP A 1 82 ? 11.436 6.251 -13.211 1.00 56.91 82 ASP A C 1
ATOM 657 O O . ASP A 1 82 ? 11.130 6.268 -12.020 1.00 56.91 82 ASP A O 1
ATOM 661 N N . ARG A 1 83 ? 12.305 7.121 -13.732 1.00 53.72 83 ARG A N 1
ATOM 662 C CA . ARG A 1 83 ? 12.951 8.232 -13.015 1.00 53.72 83 ARG A CA 1
ATOM 663 C C . ARG A 1 83 ? 11.992 9.396 -12.721 1.00 53.72 83 ARG A C 1
ATOM 665 O O . ARG A 1 83 ? 12.383 10.312 -12.007 1.00 53.72 83 ARG A O 1
ATOM 672 N N . HIS A 1 84 ? 10.778 9.361 -13.275 1.00 52.12 84 HIS A N 1
ATOM 673 C CA . HIS A 1 84 ? 9.746 10.399 -13.142 1.00 52.12 84 HIS A CA 1
ATOM 674 C C . HIS A 1 84 ? 8.632 10.048 -12.143 1.00 52.12 84 HIS A C 1
ATOM 676 O O . HIS A 1 84 ? 7.728 10.854 -11.933 1.00 52.12 84 HIS A O 1
ATOM 682 N N . ALA A 1 85 ? 8.701 8.863 -11.533 1.00 58.56 85 ALA A N 1
ATOM 683 C CA . ALA A 1 85 ? 7.800 8.439 -10.470 1.00 58.56 85 ALA A CA 1
ATOM 684 C C . ALA A 1 85 ? 7.948 9.337 -9.232 1.00 58.56 85 ALA A C 1
ATOM 686 O O . ALA A 1 85 ? 9.070 9.630 -8.801 1.00 58.56 85 ALA A O 1
ATOM 687 N N . LYS A 1 86 ? 6.829 9.729 -8.621 1.00 63.50 86 LYS A N 1
ATOM 688 C CA . LYS A 1 86 ? 6.814 10.278 -7.266 1.00 63.50 86 LYS A CA 1
ATOM 689 C C . LYS A 1 86 ? 7.356 9.228 -6.303 1.00 63.50 86 LYS A C 1
ATOM 691 O O . LYS A 1 86 ? 6.946 8.074 -6.251 1.00 63.50 86 LYS A O 1
ATOM 696 N N . SER A 1 87 ? 8.286 9.653 -5.471 1.00 77.56 87 SER A N 1
ATOM 697 C CA . SER A 1 87 ? 8.826 8.856 -4.388 1.00 77.56 87 SER A CA 1
ATOM 698 C C . SER A 1 87 ? 7.753 8.507 -3.352 1.00 77.56 87 SER A C 1
ATOM 700 O O . SER A 1 87 ? 6.824 9.270 -3.090 1.00 77.56 87 SER A O 1
ATOM 702 N N . LEU A 1 88 ? 7.953 7.403 -2.628 1.00 82.62 88 LEU A N 1
ATOM 703 C CA . LEU A 1 88 ? 7.082 7.035 -1.506 1.00 82.62 88 LEU A CA 1
ATOM 704 C C . LEU A 1 88 ? 6.989 8.140 -0.426 1.00 82.62 88 LEU A C 1
ATOM 706 O O . LEU A 1 88 ? 6.003 8.232 0.304 1.00 82.62 88 LEU A O 1
ATOM 710 N N . ALA A 1 89 ? 8.004 9.004 -0.330 1.00 84.31 89 ALA A N 1
ATOM 711 C CA . ALA A 1 89 ? 7.967 10.178 0.537 1.00 84.31 89 ALA A CA 1
ATOM 712 C C . ALA A 1 89 ? 6.926 11.208 0.064 1.00 84.31 89 ALA A C 1
ATOM 714 O O . ALA A 1 89 ? 6.184 11.744 0.885 1.00 84.31 89 ALA A O 1
ATOM 715 N N . GLU A 1 90 ? 6.818 11.444 -1.244 1.00 85.62 90 GLU A N 1
ATOM 716 C CA . GLU A 1 90 ? 5.795 12.316 -1.830 1.00 85.62 90 GLU A CA 1
ATOM 717 C C . GLU A 1 90 ? 4.393 11.725 -1.666 1.00 85.62 90 GLU A C 1
ATOM 719 O O . GLU A 1 90 ? 3.481 12.456 -1.284 1.00 85.62 90 GLU A O 1
ATOM 724 N N . CYS A 1 91 ? 4.220 10.406 -1.822 1.00 86.44 91 CYS A N 1
ATOM 725 C CA . CYS A 1 91 ? 2.942 9.743 -1.524 1.00 86.44 91 CYS A CA 1
ATOM 726 C C . CYS A 1 91 ? 2.514 9.967 -0.067 1.00 86.44 91 CYS A C 1
ATOM 728 O O . CYS A 1 91 ? 1.345 10.226 0.217 1.00 86.44 91 CYS A O 1
ATOM 730 N N . TYR A 1 92 ? 3.459 9.896 0.875 1.00 90.00 92 TYR A N 1
ATOM 731 C CA . TYR A 1 92 ? 3.183 10.166 2.285 1.00 90.00 92 TYR A CA 1
ATOM 732 C C . TYR A 1 92 ? 2.811 11.631 2.550 1.00 90.00 92 TYR A C 1
ATOM 734 O O . TYR A 1 92 ? 1.914 11.896 3.354 1.00 90.00 92 TYR A O 1
ATOM 742 N N . LEU A 1 93 ? 3.471 12.581 1.884 1.00 90.69 93 LEU A N 1
ATOM 743 C CA . LEU A 1 93 ? 3.125 14.000 1.988 1.00 90.69 93 LEU A CA 1
ATOM 744 C C . LEU A 1 93 ? 1.724 14.265 1.428 1.00 90.69 93 LEU A C 1
ATOM 746 O O . LEU A 1 93 ? 0.914 14.878 2.122 1.00 90.69 93 LEU A O 1
ATOM 750 N N . ALA A 1 94 ? 1.396 13.727 0.252 1.00 87.69 94 ALA A N 1
ATOM 751 C CA . ALA A 1 94 ? 0.054 13.822 -0.321 1.00 87.69 94 ALA A CA 1
ATOM 752 C C . ALA A 1 94 ? -0.999 13.218 0.625 1.00 87.69 94 ALA A C 1
ATOM 754 O O . ALA A 1 94 ? -2.025 13.835 0.909 1.00 87.69 94 ALA A O 1
ATOM 755 N N . LEU A 1 95 ? -0.708 12.057 1.221 1.00 88.94 95 LEU A N 1
ATOM 756 C CA . LEU A 1 95 ? -1.577 11.424 2.214 1.00 88.94 95 LEU A CA 1
ATOM 757 C C . LEU A 1 95 ? -1.831 12.325 3.439 1.00 88.94 95 LEU A C 1
ATOM 759 O O . LEU A 1 95 ? -2.943 12.367 3.959 1.00 88.94 95 LEU A O 1
ATOM 763 N N . LYS A 1 96 ? -0.819 13.065 3.903 1.00 89.19 96 LYS A N 1
ATOM 764 C CA . LYS A 1 96 ? -0.929 13.946 5.075 1.00 89.19 96 LYS A CA 1
ATOM 765 C C . LYS A 1 96 ? -1.531 15.316 4.799 1.00 89.19 96 LYS A C 1
ATOM 767 O O . LYS A 1 96 ? -2.121 15.888 5.715 1.00 89.19 96 LYS A O 1
ATOM 772 N N . HIS A 1 97 ? -1.325 15.867 3.612 1.00 90.06 97 HIS A N 1
ATOM 773 C CA . HIS A 1 97 ? -1.664 17.259 3.316 1.00 90.06 97 HIS A CA 1
ATOM 774 C C . HIS A 1 97 ? -2.870 17.389 2.388 1.00 90.06 97 HIS A C 1
ATOM 776 O O . HIS A 1 97 ? -3.653 18.317 2.552 1.00 90.06 97 HIS A O 1
ATOM 782 N N . GLU A 1 98 ? -3.056 16.444 1.470 1.00 88.25 98 GLU A N 1
ATOM 783 C CA . GLU A 1 98 ? -4.085 16.513 0.427 1.00 88.25 98 GLU A CA 1
ATOM 784 C C . GLU A 1 98 ? -5.221 15.511 0.668 1.00 88.25 98 GLU A C 1
ATOM 786 O O . GLU A 1 98 ? -6.348 15.737 0.240 1.00 88.25 98 GLU A O 1
ATOM 791 N N . ARG A 1 99 ? -4.939 14.403 1.367 1.00 85.94 99 ARG A N 1
ATOM 792 C CA . ARG A 1 99 ? -5.865 13.272 1.556 1.00 85.94 99 ARG A CA 1
ATOM 793 C C . ARG A 1 99 ? -6.067 12.921 3.036 1.00 85.94 99 ARG A C 1
ATOM 795 O O . ARG A 1 99 ? -6.022 11.761 3.442 1.00 85.94 99 ARG A O 1
ATOM 802 N N . GLN A 1 100 ? -6.275 13.932 3.878 1.00 86.62 100 GLN A N 1
ATOM 803 C CA . GLN A 1 100 ? -6.526 13.721 5.314 1.00 86.62 100 GLN A CA 1
ATOM 804 C C . GLN A 1 100 ? -7.846 12.989 5.592 1.00 86.62 100 GLN A C 1
ATOM 806 O O . GLN A 1 100 ? -7.981 12.309 6.610 1.00 86.62 100 GLN A O 1
ATOM 811 N N . ASP A 1 101 ? -8.807 13.102 4.679 1.00 90.06 101 ASP A N 1
ATOM 812 C CA . ASP A 1 101 ? -10.110 12.448 4.732 1.00 90.06 101 ASP A CA 1
ATOM 813 C C . ASP A 1 101 ? -9.982 10.919 4.811 1.00 90.06 101 ASP A C 1
ATOM 815 O O . ASP A 1 101 ? -10.587 10.292 5.685 1.00 90.06 101 ASP A O 1
ATOM 819 N N . ILE A 1 102 ? -9.121 10.316 3.982 1.00 89.81 102 ILE A N 1
ATOM 820 C CA . ILE A 1 102 ? -8.911 8.859 3.971 1.00 89.81 102 ILE A CA 1
ATOM 821 C C . ILE A 1 102 ? -8.122 8.360 5.191 1.00 89.81 102 ILE A C 1
ATOM 823 O O . ILE A 1 102 ? -8.137 7.163 5.484 1.00 89.81 102 ILE A O 1
ATOM 827 N N . LEU A 1 103 ? -7.468 9.260 5.937 1.00 91.06 103 LEU A N 1
ATOM 828 C CA . LEU A 1 103 ? -6.777 8.957 7.194 1.00 91.06 103 LEU A CA 1
ATOM 829 C C . LEU A 1 103 ? -7.673 9.040 8.436 1.00 91.06 103 LEU A C 1
ATOM 831 O O . LEU A 1 103 ? -7.202 8.759 9.540 1.00 91.06 103 LEU A O 1
ATOM 835 N N . LYS A 1 104 ? -8.956 9.389 8.309 1.00 91.38 104 LYS A N 1
ATOM 836 C CA . LYS A 1 104 ? -9.860 9.446 9.464 1.00 91.38 104 LYS A CA 1
ATOM 837 C C . LYS A 1 104 ? -9.884 8.101 10.213 1.00 91.38 104 LYS A C 1
ATOM 839 O O . LYS A 1 104 ? -10.109 7.044 9.620 1.00 91.38 104 LYS A O 1
ATOM 844 N N . GLY A 1 105 ? -9.630 8.151 11.525 1.00 93.00 105 GLY A N 1
ATOM 845 C CA . GLY A 1 105 ? -9.539 6.965 12.393 1.00 93.00 105 GLY A CA 1
ATOM 846 C C . GLY A 1 105 ? -8.261 6.131 12.218 1.00 93.00 105 GLY A C 1
ATOM 847 O O . GLY A 1 105 ? -8.194 4.999 12.696 1.00 93.00 105 GLY A O 1
ATOM 848 N N . LYS A 1 106 ? -7.250 6.657 11.514 1.00 95.19 106 LYS A N 1
ATOM 849 C CA . LYS A 1 106 ? -5.994 5.965 11.197 1.00 95.19 106 LYS A CA 1
ATOM 850 C C . LYS A 1 106 ? -4.787 6.821 11.568 1.00 95.19 106 LYS A C 1
ATOM 852 O O . LYS A 1 106 ? -4.842 8.048 11.601 1.00 95.19 106 LYS A O 1
ATOM 857 N N . LYS A 1 107 ? -3.655 6.161 11.798 1.00 95.06 107 LYS A N 1
ATOM 858 C CA . LYS A 1 107 ? -2.347 6.783 12.010 1.00 95.06 107 LYS A CA 1
ATOM 859 C C . LYS A 1 107 ? -1.390 6.338 10.916 1.00 95.06 107 LYS A C 1
ATOM 861 O O . LYS A 1 107 ? -1.122 5.148 10.790 1.00 95.06 107 LYS A O 1
ATOM 866 N N . ALA A 1 108 ? -0.842 7.296 10.173 1.00 95.38 108 ALA A N 1
ATOM 867 C CA . ALA A 1 108 ? 0.198 7.053 9.179 1.00 95.38 108 ALA A CA 1
ATOM 868 C C . ALA A 1 108 ? 1.586 7.428 9.720 1.00 95.38 108 ALA A C 1
ATOM 870 O O . ALA A 1 108 ? 1.763 8.481 10.340 1.00 95.38 108 ALA A O 1
ATOM 871 N N . ARG A 1 109 ? 2.583 6.586 9.448 1.00 95.19 109 ARG A N 1
ATOM 872 C CA . ARG A 1 109 ? 3.994 6.806 9.774 1.00 95.19 109 ARG A CA 1
ATOM 873 C C . ARG A 1 109 ? 4.857 6.489 8.562 1.00 95.19 109 ARG A C 1
ATOM 875 O O . ARG A 1 109 ? 4.726 5.415 7.993 1.00 95.19 109 ARG A O 1
ATOM 882 N N . PHE A 1 110 ? 5.773 7.390 8.236 1.00 92.50 110 PHE A N 1
ATOM 883 C CA . PHE A 1 110 ? 6.823 7.163 7.247 1.00 92.50 110 PHE A CA 1
ATOM 884 C C . PHE A 1 110 ? 8.127 6.746 7.933 1.00 92.50 110 PHE A C 1
ATOM 886 O O . PHE A 1 110 ? 8.439 7.218 9.030 1.00 92.50 110 PHE A O 1
ATOM 893 N N . THR A 1 111 ? 8.894 5.853 7.318 1.00 89.81 111 THR A N 1
ATOM 894 C CA . THR A 1 111 ? 10.212 5.429 7.800 1.00 89.81 111 THR A CA 1
ATOM 895 C C . THR A 1 111 ? 11.119 5.140 6.611 1.00 89.81 111 THR A C 1
ATOM 897 O O . THR A 1 111 ? 10.749 4.371 5.733 1.00 89.81 111 THR A O 1
ATOM 900 N N . ALA A 1 112 ? 12.313 5.730 6.601 1.00 84.44 112 ALA A N 1
ATOM 901 C CA . ALA A 1 112 ? 13.412 5.303 5.741 1.00 84.44 112 ALA A CA 1
ATOM 902 C C . ALA A 1 112 ? 14.340 4.414 6.575 1.00 84.44 112 ALA A C 1
ATOM 904 O O . ALA A 1 112 ? 14.720 4.803 7.682 1.00 84.44 112 ALA A O 1
ATOM 905 N N . LYS A 1 113 ? 14.643 3.206 6.100 1.00 76.75 113 LYS A N 1
ATOM 906 C CA . LYS A 1 113 ? 15.490 2.248 6.817 1.00 76.75 113 LYS A CA 1
ATOM 907 C C . LYS A 1 113 ? 16.210 1.306 5.864 1.00 76.75 113 LYS A C 1
ATOM 909 O O . LYS A 1 113 ? 15.798 1.105 4.727 1.00 76.75 113 LYS A O 1
ATOM 914 N N . THR A 1 114 ? 17.251 0.673 6.380 1.00 69.56 114 THR A N 1
ATOM 915 C CA . THR A 1 114 ? 17.933 -0.438 5.724 1.00 69.56 114 THR A CA 1
ATOM 916 C C . THR A 1 114 ? 17.184 -1.737 6.041 1.00 69.56 114 THR A C 1
ATOM 918 O O . THR A 1 114 ? 17.113 -2.146 7.200 1.00 69.56 114 THR A O 1
ATOM 921 N N . PHE A 1 115 ? 16.563 -2.361 5.039 1.00 65.31 115 PHE A N 1
ATOM 922 C CA . PHE A 1 115 ? 15.795 -3.602 5.185 1.00 65.31 115 PHE A CA 1
ATOM 923 C C . PHE A 1 115 ? 16.694 -4.839 5.312 1.00 65.31 115 PHE A C 1
ATOM 925 O O . PHE A 1 115 ? 16.343 -5.782 6.021 1.00 65.31 115 PHE A O 1
ATOM 932 N N . SER A 1 116 ? 17.856 -4.828 4.659 1.00 62.12 116 SER A N 1
ATOM 933 C CA . SER A 1 116 ? 18.921 -5.828 4.793 1.00 62.12 116 SER A CA 1
ATOM 934 C C . SER A 1 116 ? 20.274 -5.216 4.398 1.00 62.12 116 SER A C 1
ATOM 936 O O . SER A 1 116 ? 20.320 -4.055 4.005 1.00 62.12 116 SER A O 1
ATOM 938 N N . SER A 1 117 ? 21.393 -5.934 4.553 1.00 61.00 117 SER A N 1
ATOM 939 C CA . SER A 1 117 ? 22.738 -5.378 4.312 1.00 61.00 117 SER A CA 1
ATOM 940 C C . SER A 1 117 ? 22.869 -4.787 2.900 1.00 61.00 117 SER A C 1
ATOM 942 O O . SER A 1 117 ? 22.898 -5.530 1.924 1.00 61.00 117 SER A O 1
ATOM 944 N N . GLY A 1 118 ? 22.965 -3.457 2.802 1.00 59.62 118 GLY A N 1
ATOM 945 C CA . GLY A 1 118 ? 23.028 -2.725 1.529 1.00 59.62 118 GLY A CA 1
ATOM 946 C C . GLY A 1 118 ? 21.670 -2.398 0.895 1.00 59.62 118 GLY A C 1
ATOM 947 O O . GLY A 1 118 ? 21.630 -1.759 -0.153 1.00 59.62 118 GLY A O 1
ATOM 948 N N . GLU A 1 119 ? 20.557 -2.787 1.521 1.00 64.38 119 GLU A N 1
ATOM 949 C CA . GLU A 1 119 ? 19.211 -2.531 1.016 1.00 64.38 119 GLU A CA 1
ATOM 950 C C . GLU A 1 119 ? 18.526 -1.383 1.757 1.00 64.38 119 GLU A C 1
ATOM 952 O O . GLU A 1 119 ? 17.732 -1.599 2.672 1.00 64.38 119 GLU A O 1
ATOM 957 N N . GLU A 1 120 ? 18.812 -0.146 1.360 1.00 70.81 120 GLU A N 1
ATOM 958 C CA . GLU A 1 120 ? 18.013 1.007 1.782 1.00 70.81 120 GLU A CA 1
ATOM 959 C C . GLU A 1 120 ? 16.637 0.993 1.115 1.00 70.81 120 GLU A C 1
ATOM 961 O O . GLU A 1 120 ? 16.495 0.610 -0.047 1.00 70.81 120 GLU A O 1
ATOM 966 N N . GLY A 1 121 ? 15.624 1.442 1.850 1.00 78.69 121 GLY A N 1
ATOM 967 C CA . GLY A 1 121 ? 14.325 1.744 1.281 1.00 78.69 121 GLY A CA 1
ATOM 968 C C . GLY A 1 121 ? 13.409 2.467 2.261 1.00 78.69 121 GLY A C 1
ATOM 969 O O . GLY A 1 121 ? 13.805 2.894 3.352 1.00 78.69 121 GLY A O 1
ATOM 970 N N . LYS A 1 122 ? 12.167 2.659 1.841 1.00 85.38 122 LYS A N 1
ATOM 971 C CA . LYS A 1 122 ? 11.167 3.486 2.511 1.00 85.38 122 LYS A CA 1
ATOM 972 C C . LYS A 1 122 ? 9.900 2.679 2.741 1.00 85.38 122 LYS A C 1
ATOM 974 O O . LYS A 1 122 ? 9.505 1.848 1.927 1.00 85.38 122 LYS A O 1
ATOM 979 N N . GLU A 1 123 ? 9.224 2.957 3.847 1.00 90.12 123 GLU A N 1
ATOM 980 C CA . GLU A 1 123 ? 7.904 2.412 4.134 1.00 90.12 123 GLU A CA 1
ATOM 981 C C . GLU A 1 123 ? 6.949 3.469 4.691 1.00 90.12 123 GLU A C 1
ATOM 983 O O . GLU A 1 123 ? 7.332 4.337 5.479 1.00 90.12 123 GLU A O 1
ATOM 988 N N . ILE A 1 124 ? 5.680 3.352 4.309 1.00 92.44 124 ILE A N 1
ATOM 989 C CA . ILE A 1 124 ? 4.544 3.985 4.972 1.00 92.44 124 ILE A CA 1
ATOM 990 C C . ILE A 1 124 ? 3.787 2.883 5.705 1.00 92.44 124 ILE A C 1
ATOM 992 O O . ILE A 1 124 ? 3.363 1.905 5.096 1.00 92.44 124 ILE A O 1
ATOM 996 N N . VAL A 1 125 ? 3.584 3.046 7.006 1.00 95.00 125 VAL A N 1
ATOM 997 C CA . VAL A 1 125 ? 2.724 2.181 7.818 1.00 95.00 125 VAL A CA 1
ATOM 998 C C . VAL A 1 125 ? 1.489 2.970 8.214 1.00 95.00 125 VAL A C 1
ATOM 1000 O O . VAL A 1 125 ? 1.604 4.048 8.795 1.00 95.00 125 VAL A O 1
ATOM 1003 N N . ILE A 1 126 ? 0.315 2.429 7.911 1.00 96.38 126 ILE A N 1
ATOM 1004 C CA . ILE A 1 126 ? -0.986 3.011 8.224 1.00 96.38 126 ILE A CA 1
ATOM 1005 C C . ILE A 1 126 ? -1.726 2.017 9.111 1.00 96.38 126 ILE A C 1
ATOM 1007 O O . ILE A 1 126 ? -2.042 0.914 8.675 1.00 96.38 126 ILE A O 1
ATOM 1011 N N . SER A 1 127 ? -1.986 2.401 10.355 1.00 96.56 127 SER A N 1
ATOM 1012 C CA . SER A 1 127 ? -2.675 1.572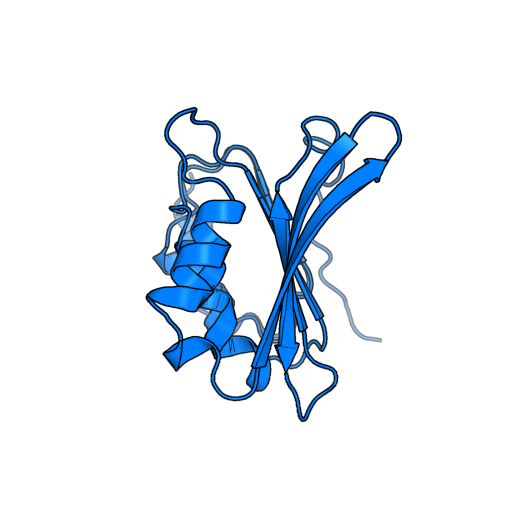 11.348 1.00 96.56 127 SER A CA 1
ATOM 1013 C C . SER A 1 127 ? -4.023 2.181 11.696 1.00 96.56 127 SER A C 1
ATOM 1015 O O . SER A 1 127 ? -4.126 3.402 11.829 1.00 96.56 127 SER A O 1
ATOM 1017 N N . GLU A 1 128 ? -5.046 1.354 11.878 1.00 95.00 128 GLU A N 1
ATOM 1018 C CA . GLU A 1 128 ? -6.284 1.810 12.513 1.00 95.00 128 GLU A CA 1
ATOM 1019 C C . GLU A 1 128 ? -6.062 2.057 14.004 1.00 95.00 128 GLU A C 1
ATOM 1021 O O . GLU A 1 128 ? -5.242 1.395 14.638 1.00 95.00 128 GLU A O 1
ATOM 1026 N N . LEU A 1 129 ? -6.767 3.043 14.558 1.00 93.00 129 LEU A N 1
ATOM 1027 C CA . LEU A 1 129 ? -6.652 3.382 15.979 1.00 93.00 129 LEU A CA 1
ATOM 1028 C C . LEU A 1 129 ? -7.405 2.386 16.869 1.00 93.00 129 LEU A C 1
ATOM 1030 O O . LEU A 1 129 ? -6.907 2.026 17.932 1.00 93.00 129 LEU A O 1
ATOM 1034 N N . ASP A 1 130 ? -8.559 1.910 16.399 1.00 92.31 130 ASP A N 1
ATOM 1035 C CA . ASP A 1 130 ? -9.484 1.076 17.179 1.00 92.31 130 ASP A CA 1
ATOM 1036 C C . ASP A 1 130 ? -9.384 -0.420 16.837 1.00 92.31 130 ASP A C 1
ATOM 1038 O O . ASP A 1 130 ? -10.167 -1.238 17.320 1.00 92.31 130 ASP A O 1
ATOM 1042 N N . SER A 1 131 ? -8.442 -0.806 15.973 1.00 91.81 131 SER A N 1
ATOM 1043 C CA . SER A 1 131 ? -8.270 -2.190 15.540 1.00 91.81 131 SER A CA 1
ATOM 1044 C C . SER A 1 131 ? -6.792 -2.548 15.390 1.00 91.81 131 SER A C 1
ATOM 1046 O O . SER A 1 131 ? -5.930 -1.690 15.221 1.00 91.81 131 SER A O 1
ATOM 1048 N N . ALA A 1 132 ? -6.482 -3.845 15.406 1.00 92.31 132 ALA A N 1
ATOM 1049 C CA . ALA A 1 132 ? -5.132 -4.333 15.123 1.00 92.31 132 ALA A CA 1
ATOM 1050 C C . ALA A 1 132 ? -4.793 -4.322 13.616 1.00 92.31 132 ALA A C 1
ATOM 1052 O O . ALA A 1 132 ? -3.825 -4.970 13.206 1.00 92.31 132 ALA A O 1
ATOM 1053 N N . LYS A 1 133 ? -5.604 -3.654 12.777 1.00 96.31 133 LYS A N 1
ATOM 1054 C CA . LYS A 1 133 ? -5.438 -3.683 11.326 1.00 96.31 133 LYS A CA 1
ATOM 1055 C C . LYS A 1 133 ? -4.413 -2.668 10.841 1.00 96.31 133 LYS A C 1
ATOM 1057 O O . LYS A 1 133 ? -4.364 -1.527 11.308 1.00 96.31 133 LYS A O 1
ATOM 1062 N N . SER A 1 134 ? -3.611 -3.072 9.861 1.00 96.81 134 SER A N 1
ATOM 1063 C CA . SER A 1 134 ? -2.623 -2.195 9.245 1.00 96.81 134 SER A CA 1
ATOM 1064 C C . SER A 1 134 ? -2.384 -2.467 7.762 1.00 96.81 134 SER A C 1
ATOM 1066 O O . SER A 1 134 ? -2.542 -3.576 7.250 1.00 96.81 134 SER A O 1
ATOM 1068 N N . LEU A 1 135 ? -1.965 -1.409 7.076 1.00 96.06 135 LEU A N 1
ATOM 1069 C CA . LEU A 1 135 ? -1.453 -1.410 5.717 1.00 96.06 135 LEU A CA 1
ATOM 1070 C C . LEU A 1 135 ? -0.008 -0.918 5.753 1.00 96.06 135 LEU A C 1
ATOM 1072 O O . LEU A 1 135 ? 0.282 0.140 6.307 1.00 96.06 135 LEU A O 1
ATOM 1076 N N . THR A 1 136 ? 0.899 -1.674 5.152 1.00 94.00 136 THR A N 1
ATOM 1077 C CA . THR A 1 136 ? 2.286 -1.261 4.947 1.00 94.00 136 THR A CA 1
ATOM 1078 C C . THR A 1 136 ? 2.541 -1.119 3.459 1.00 94.00 136 THR A C 1
ATOM 1080 O O . THR A 1 136 ? 2.359 -2.082 2.729 1.00 94.00 136 THR A O 1
ATOM 1083 N N . ILE A 1 137 ? 2.991 0.046 3.014 1.00 90.88 137 ILE A N 1
ATOM 1084 C CA . ILE A 1 137 ? 3.419 0.295 1.636 1.00 90.88 137 ILE A CA 1
ATOM 1085 C C . ILE A 1 137 ? 4.932 0.457 1.672 1.00 90.88 137 ILE A C 1
ATOM 1087 O O . ILE A 1 137 ? 5.428 1.261 2.457 1.00 90.88 137 ILE A O 1
ATOM 1091 N N . ARG A 1 138 ? 5.670 -0.313 0.877 1.00 87.12 138 ARG A N 1
ATOM 1092 C CA . ARG A 1 138 ? 7.136 -0.253 0.820 1.00 87.12 138 ARG A CA 1
ATOM 1093 C C . ARG A 1 138 ? 7.614 -0.014 -0.597 1.00 87.12 138 ARG A C 1
ATOM 1095 O O . ARG A 1 138 ? 7.048 -0.595 -1.524 1.00 87.12 138 ARG A O 1
ATOM 1102 N N . ASP A 1 139 ? 8.679 0.769 -0.734 1.00 80.12 139 ASP A N 1
ATOM 1103 C CA . ASP A 1 139 ? 9.480 0.710 -1.950 1.00 80.12 139 ASP A CA 1
ATOM 1104 C C . ASP A 1 139 ? 10.330 -0.571 -1.952 1.00 80.12 139 ASP A C 1
ATOM 1106 O O . ASP A 1 139 ? 10.603 -1.187 -0.917 1.00 80.12 139 ASP A O 1
ATOM 1110 N N . TYR A 1 140 ? 10.634 -1.054 -3.148 1.00 66.00 140 TYR A N 1
ATOM 1111 C CA . TYR A 1 140 ? 11.312 -2.325 -3.364 1.00 66.00 140 TYR A CA 1
ATOM 1112 C C . TYR A 1 140 ? 12.791 -2.133 -3.740 1.00 66.00 140 TYR A C 1
ATOM 1114 O O . TYR A 1 140 ? 13.133 -1.255 -4.536 1.00 66.00 140 TYR A O 1
ATOM 1122 N N . ASN A 1 141 ? 13.656 -3.036 -3.262 1.00 57.56 141 ASN A N 1
ATOM 1123 C CA . ASN A 1 141 ? 15.061 -3.142 -3.667 1.00 57.56 141 ASN A CA 1
ATOM 1124 C C . ASN A 1 141 ? 15.259 -4.223 -4.754 1.00 57.56 141 ASN A C 1
ATOM 1126 O O . ASN A 1 141 ? 14.697 -5.311 -4.640 1.00 57.56 141 ASN A O 1
ATOM 1130 N N . ASP A 1 142 ? 16.081 -3.944 -5.780 1.00 54.78 142 ASP A N 1
ATOM 1131 C CA . ASP A 1 142 ? 16.314 -4.756 -6.996 1.00 54.78 142 ASP A CA 1
ATOM 1132 C C . ASP A 1 142 ? 16.596 -6.244 -6.771 1.00 54.78 142 ASP A C 1
ATOM 1134 O O . ASP A 1 142 ? 16.345 -7.059 -7.661 1.00 54.78 142 ASP A O 1
ATOM 1138 N N . HIS A 1 143 ? 17.087 -6.626 -5.599 1.00 52.53 143 HIS A N 1
ATOM 1139 C CA . HIS A 1 143 ? 17.511 -7.995 -5.310 1.00 52.53 143 HIS A CA 1
ATOM 1140 C C . HIS A 1 143 ? 16.346 -8.990 -5.134 1.00 52.53 143 HIS A C 1
ATOM 1142 O O . HIS A 1 143 ? 16.558 -10.204 -5.159 1.00 52.53 143 HIS A O 1
ATOM 1148 N N . HIS A 1 144 ? 15.099 -8.520 -5.023 1.00 52.84 144 HIS A N 1
ATOM 1149 C CA . HIS A 1 144 ? 13.918 -9.367 -4.790 1.00 52.84 144 HIS A CA 1
ATOM 1150 C C . HIS A 1 144 ? 13.154 -9.769 -6.079 1.00 52.84 144 HIS A C 1
ATOM 1152 O O . HIS A 1 144 ? 12.091 -10.396 -5.996 1.00 52.84 144 HIS A O 1
ATOM 1158 N N . ARG A 1 145 ? 13.693 -9.479 -7.281 1.00 53.00 145 ARG A N 1
ATOM 1159 C CA . ARG A 1 145 ? 12.940 -9.464 -8.568 1.00 53.00 145 ARG A CA 1
ATOM 1160 C C . ARG A 1 145 ? 12.429 -10.858 -8.886 1.00 53.00 145 ARG A C 1
ATOM 1162 O O . ARG A 1 145 ? 11.265 -11.063 -9.229 1.00 53.00 145 ARG A O 1
ATOM 1169 N N . TYR A 1 146 ? 13.273 -11.838 -8.592 1.00 51.53 146 TYR A N 1
ATOM 1170 C CA . TYR A 1 146 ? 13.073 -13.238 -8.936 1.00 51.53 146 TYR A CA 1
ATOM 1171 C C . TYR A 1 146 ? 12.701 -14.132 -7.743 1.00 51.53 146 TYR A C 1
ATOM 1173 O O . TYR A 1 146 ? 12.589 -15.342 -7.906 1.00 51.53 146 TYR A O 1
ATOM 1181 N N . ARG A 1 147 ? 12.477 -13.586 -6.534 1.00 47.75 147 ARG A N 1
ATOM 1182 C CA . ARG A 1 147 ? 12.379 -14.416 -5.312 1.00 47.75 147 ARG A CA 1
ATOM 1183 C C . ARG A 1 147 ? 11.009 -15.003 -4.969 1.00 47.75 147 ARG A C 1
ATOM 1185 O O . ARG A 1 147 ? 10.873 -15.651 -3.937 1.00 47.75 147 ARG A O 1
ATOM 1192 N N . THR A 1 148 ? 9.992 -14.845 -5.813 1.00 43.53 148 THR A N 1
ATOM 1193 C CA . THR A 1 148 ? 8.721 -15.573 -5.629 1.00 43.53 148 THR A CA 1
ATOM 1194 C C . THR A 1 148 ? 7.971 -15.648 -6.954 1.00 43.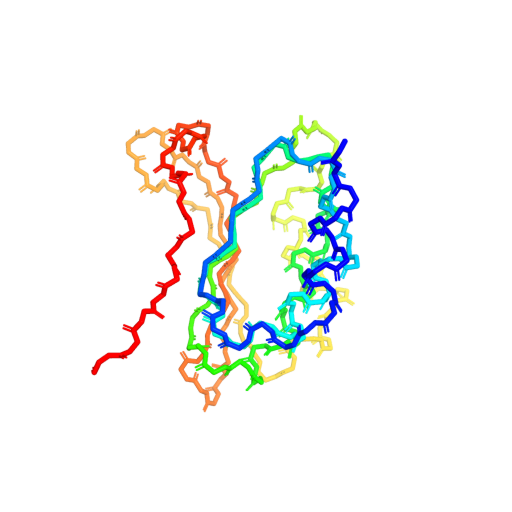53 148 THR A C 1
ATOM 1196 O O . THR A 1 148 ? 7.641 -14.608 -7.519 1.00 43.53 148 THR A O 1
ATOM 1199 N N . LEU A 1 149 ? 7.729 -16.861 -7.446 1.00 38.03 149 LEU A N 1
ATOM 1200 C CA . LEU A 1 149 ? 6.770 -17.205 -8.496 1.00 38.03 149 LEU A CA 1
ATOM 1201 C C . LEU A 1 149 ? 5.955 -18.370 -7.932 1.00 38.03 149 LEU A C 1
ATOM 1203 O O . LEU A 1 149 ? 6.485 -19.458 -7.734 1.00 38.03 149 LEU A O 1
ATOM 1207 N N . GLY A 1 150 ? 4.695 -18.117 -7.601 1.00 38.56 150 GLY A N 1
ATOM 1208 C CA . GLY A 1 150 ? 3.787 -19.134 -7.085 1.00 38.56 150 GLY A CA 1
ATOM 1209 C C . GLY A 1 150 ? 2.538 -18.497 -6.496 1.00 38.56 150 GLY A C 1
ATOM 1210 O O . GLY A 1 150 ? 2.630 -17.606 -5.657 1.00 38.56 150 GLY A O 1
ATOM 1211 N N . PHE A 1 151 ? 1.369 -18.935 -6.950 1.00 37.06 151 PHE A N 1
ATOM 1212 C CA . PHE A 1 151 ? 0.096 -18.653 -6.291 1.00 37.06 151 PHE A CA 1
ATOM 1213 C C . PHE A 1 151 ? -0.217 -19.863 -5.411 1.00 37.06 151 PHE A C 1
ATOM 1215 O O . PHE A 1 151 ? -0.306 -20.980 -5.918 1.00 37.06 151 PHE A O 1
ATOM 1222 N N . PHE A 1 152 ? -0.384 -19.657 -4.107 1.00 42.25 152 PHE A N 1
ATOM 1223 C CA . PHE A 1 152 ? -0.897 -20.699 -3.223 1.00 42.25 152 PHE A CA 1
ATOM 1224 C C . PHE A 1 152 ? -2.424 -20.645 -3.233 1.00 42.25 152 PHE A C 1
ATOM 1226 O O . PHE A 1 152 ? -3.025 -19.716 -2.695 1.00 42.25 152 PHE A O 1
ATOM 1233 N N . VAL A 1 153 ? -3.054 -21.653 -3.834 1.00 41.91 153 VAL A N 1
ATOM 1234 C CA . VAL A 1 153 ? -4.470 -21.950 -3.602 1.00 41.91 153 VAL A CA 1
ATOM 1235 C C . VAL A 1 153 ? -4.517 -22.854 -2.375 1.00 41.91 153 VAL A C 1
ATOM 1237 O O . VAL A 1 153 ? -4.234 -24.046 -2.463 1.00 41.91 153 VAL A O 1
ATOM 1240 N N . GLY A 1 154 ? -4.789 -22.272 -1.207 1.00 34.03 154 GLY A N 1
ATOM 1241 C CA . GLY A 1 154 ? -5.003 -23.052 0.008 1.00 34.03 154 GLY A CA 1
ATOM 1242 C C . GLY A 1 154 ? -6.256 -23.912 -0.143 1.00 34.03 154 GLY A C 1
ATOM 1243 O O . GLY A 1 154 ? -7.327 -23.382 -0.427 1.00 34.03 154 GLY A O 1
ATOM 1244 N N . ARG A 1 155 ? -6.117 -25.230 0.025 1.00 38.06 155 ARG A N 1
ATOM 1245 C CA . ARG A 1 155 ? -7.238 -26.107 0.375 1.00 38.06 155 ARG A CA 1
ATOM 1246 C C . ARG A 1 155 ? -7.332 -26.126 1.893 1.00 38.06 155 ARG A C 1
ATOM 1248 O O . ARG A 1 155 ? -6.349 -26.474 2.543 1.00 38.06 155 ARG A O 1
ATOM 1255 N N . ASP A 1 156 ? -8.486 -25.750 2.425 1.00 49.84 156 ASP A N 1
ATOM 1256 C CA . ASP A 1 156 ? -8.807 -26.019 3.822 1.00 49.84 156 ASP A CA 1
ATOM 1257 C C . ASP A 1 156 ? -9.111 -27.524 3.961 1.00 49.84 156 ASP A C 1
ATOM 1259 O O . ASP A 1 156 ? -9.905 -28.077 3.192 1.00 49.84 156 ASP A O 1
ATOM 1263 N N . HIS A 1 157 ? -8.432 -28.180 4.904 1.00 37.94 157 HIS A N 1
ATOM 1264 C CA . HIS A 1 157 ? -8.827 -29.456 5.501 1.00 37.94 157 HIS A CA 1
ATOM 1265 C C . HIS A 1 157 ? -9.172 -29.197 6.963 1.00 37.94 157 HIS A C 1
ATOM 1267 O O . HIS A 1 157 ? -8.416 -28.426 7.600 1.00 37.94 157 HIS A O 1
#

Radius of gyration: 15.42 Å; chains: 1; bounding box: 39×47×42 Å

Secondary structure (DSSP, 8-state):
--HHHHHHHHTS--TT--EEEEES-TT--HHHHHHHHHH-TT--EEEEEEES---TTGGGGGTGGGGG-SSSEEEEEEEESSTTSPPHHHHHHHHHHT-TGGGTTEEEEEEEEEEETTEEEEEEEEEESSSS-EEEEEE--GGGTTS------PPP-

Foldseek 3Di:
DPVVVQCVLQVAQLAQQAEDEAAQDQPDELVSLLSCLPRHLNHAEYEYYQYQDDAPLSLVSNLLSQVVRPDQHHEYEDDHPDPPGDAPVVNVVCCVPVVVVSLVQKDKDKDWDAPDDVRTWIKIWIQGPVGSHIYIYIYDDPVCNPVDDDGDPDDDD